Protein AF-A0A242A7Y5-F1 (afdb_monomer)

Solvent-accessible surfac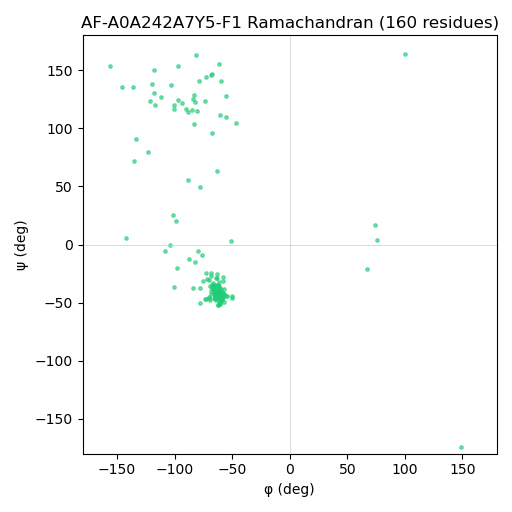e area (backbone atoms only — not comparable to full-atom values): 9638 Å² total; per-residue (Å²): 135,86,83,82,83,89,79,90,83,81,81,56,55,50,80,48,76,48,69,44,87,90,79,68,49,76,46,77,45,59,37,59,64,33,71,75,54,52,52,57,63,75,48,36,71,5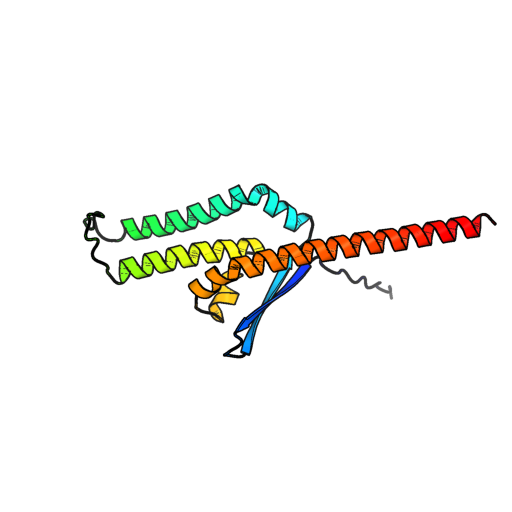8,55,50,47,53,53,49,50,50,47,50,50,53,49,48,54,51,58,69,68,48,80,91,72,80,69,85,49,105,72,62,80,88,39,72,68,62,51,51,51,53,49,52,46,53,43,45,53,47,34,51,57,42,17,71,63,54,34,85,71,40,32,57,63,46,35,78,77,47,84,43,62,64,64,54,49,73,43,42,62,58,54,53,50,52,50,55,51,49,52,53,53,52,52,53,50,50,54,52,51,53,50,52,51,54,51,51,54,53,52,53,55,56,61,74,73,108

Foldseek 3Di:
DDDDDDDDDDFPWDKDKDADPVPRDIDIFTFRPDPVLVVLVVCVVVLLVVLLVVLVVVLVVLVVVPDDPQDPDPCRPPDPSVVVSVVSSLLSNLQSLQCSGRNHPRSVRVCVRVVDSVVSVVCSVVVVVVRVVVSVVVVVVVVVVVVVVVVVVVVVVVVVVD

Sequence (162 aa):
MTKVIDINIKRTGFPVGFSNPDTGERVELWFDSSIESMKKYLDLDKLALEKYKKVKAAAAKFSESLDGDRALGDHADVTEETVDAAIDFNKGLIAVKYDLLFGDGSFDKIYDVFPDFEALESNFYAVDQAIANKIKQDEFARKNQANKIRNQYNKKKKHKKK

Secondary structure (DSSP, 8-state):
-PPPPP--PPPS-EEEEEE-TTT--EEEEEE---HHHHHGGGGHHHHHHHHHHHHHHHHHHHHHHS-S-----S-----HHHHHHHHHHHHHHHHHHHHHHH-TTHHHHHHTT---HHHHHHHHHHHHHHHHHHHHHHHHHHHHHHHHHHHHHHHHHHHTT-

Structure (mmCIF, N/CA/C/O backbone):
data_AF-A0A242A7Y5-F1
#
_entry.id   AF-A0A242A7Y5-F1
#
loop_
_atom_site.group_PDB
_atom_site.id
_atom_site.type_symbol
_atom_site.label_atom_id
_atom_site.label_alt_id
_atom_site.label_comp_id
_atom_site.label_asym_id
_atom_site.label_entity_id
_atom_site.label_seq_id
_atom_site.pdbx_PDB_ins_code
_atom_site.Cartn_x
_atom_site.Cartn_y
_atom_site.Cartn_z
_atom_site.occupancy
_atom_site.B_iso_or_equiv
_atom_site.auth_seq_id
_atom_site.auth_comp_id
_atom_site.auth_asym_id
_atom_site.auth_atom_id
_atom_site.pdbx_PDB_model_num
ATOM 1 N N . MET A 1 1 ? 1.332 -28.836 37.661 1.00 51.44 1 MET A N 1
ATOM 2 C CA . MET A 1 1 ? 1.091 -28.360 36.282 1.00 51.44 1 MET A CA 1
ATOM 3 C C . MET A 1 1 ? 0.610 -26.922 36.362 1.00 51.44 1 MET A C 1
ATOM 5 O O . MET A 1 1 ? -0.443 -26.682 36.941 1.00 51.44 1 MET A O 1
ATOM 9 N N . THR A 1 2 ? 1.399 -25.964 35.887 1.00 66.75 2 THR A N 1
ATOM 10 C CA . THR A 1 2 ? 1.051 -24.535 35.928 1.00 66.75 2 THR A CA 1
ATOM 11 C C . THR A 1 2 ? 0.134 -24.225 34.744 1.00 66.75 2 THR A C 1
ATOM 13 O O . THR A 1 2 ? 0.500 -24.512 33.607 1.00 66.75 2 THR A O 1
ATOM 16 N N . LYS A 1 3 ? -1.074 -23.702 34.989 1.00 77.62 3 LYS A N 1
ATOM 17 C CA . LYS A 1 3 ? -1.990 -23.294 33.910 1.00 77.62 3 LYS A CA 1
ATOM 18 C C . LYS A 1 3 ? -1.479 -22.005 33.266 1.00 77.62 3 LYS A C 1
ATOM 20 O O . LYS A 1 3 ? -1.299 -21.010 33.963 1.00 77.62 3 LYS A O 1
ATOM 25 N N . VAL A 1 4 ? -1.272 -22.037 31.954 1.00 84.12 4 VAL A N 1
ATOM 26 C CA . VAL A 1 4 ? -0.969 -20.854 31.138 1.00 84.12 4 VAL A CA 1
ATOM 27 C C . VAL A 1 4 ? -2.274 -20.101 30.866 1.00 84.12 4 VAL A C 1
ATOM 29 O O . VAL A 1 4 ? -3.320 -20.722 30.678 1.00 84.12 4 VAL A O 1
ATOM 32 N N . ILE A 1 5 ? -2.226 -18.768 30.906 1.00 89.06 5 ILE A N 1
ATOM 33 C CA . ILE A 1 5 ? -3.348 -17.896 30.539 1.00 89.06 5 ILE A CA 1
ATOM 34 C C . ILE A 1 5 ? -3.093 -17.390 29.120 1.00 89.06 5 ILE A C 1
ATOM 36 O O . ILE A 1 5 ? -2.103 -16.697 28.892 1.00 89.06 5 ILE A O 1
ATOM 40 N N . ASP A 1 6 ? -4.002 -17.694 28.196 1.00 88.50 6 ASP A N 1
ATOM 41 C CA . ASP A 1 6 ? -3.938 -17.209 26.818 1.00 88.50 6 ASP A CA 1
ATOM 42 C C . ASP A 1 6 ? -4.545 -15.804 26.698 1.00 88.50 6 ASP A C 1
ATOM 44 O O . ASP A 1 6 ? -5.697 -15.566 27.071 1.00 88.50 6 ASP A O 1
ATOM 48 N N . ILE A 1 7 ? -3.770 -14.861 26.157 1.00 91.25 7 ILE A N 1
ATOM 49 C CA . ILE A 1 7 ? -4.192 -13.473 25.925 1.00 91.25 7 ILE A CA 1
ATOM 50 C C . ILE A 1 7 ? -4.161 -13.193 24.422 1.00 91.25 7 ILE A C 1
ATOM 52 O O . ILE A 1 7 ? -3.113 -13.260 23.787 1.00 91.25 7 ILE A O 1
ATOM 56 N N . ASN A 1 8 ? -5.315 -12.841 23.849 1.00 89.19 8 ASN A N 1
ATOM 57 C CA . ASN A 1 8 ? -5.435 -12.522 22.427 1.00 89.19 8 ASN A CA 1
ATOM 58 C C . ASN A 1 8 ? -5.081 -11.047 22.162 1.00 89.19 8 ASN A C 1
ATOM 60 O O . ASN A 1 8 ? -5.786 -10.143 22.619 1.00 89.19 8 ASN A O 1
ATOM 64 N N . ILE A 1 9 ? -4.008 -10.812 21.405 1.00 86.56 9 ILE A N 1
ATOM 65 C CA . ILE A 1 9 ? -3.548 -9.480 21.002 1.00 86.56 9 ILE A CA 1
ATOM 66 C C . ILE A 1 9 ? -3.992 -9.218 19.560 1.00 86.56 9 ILE A C 1
ATOM 68 O O . ILE A 1 9 ? -3.549 -9.887 18.630 1.00 86.56 9 ILE A O 1
ATOM 72 N N . LYS A 1 10 ? -4.845 -8.208 19.361 1.00 87.94 10 LYS A N 1
ATOM 73 C CA . LYS A 1 10 ? -5.282 -7.765 18.029 1.00 87.94 10 LYS A CA 1
ATOM 74 C C . LYS A 1 10 ? -4.452 -6.571 17.568 1.00 87.94 10 LYS A C 1
ATOM 76 O O . LYS A 1 10 ? -4.421 -5.551 18.254 1.00 87.94 10 LYS A O 1
ATOM 81 N N . ARG A 1 11 ? -3.818 -6.687 16.398 1.00 88.00 11 ARG A N 1
ATOM 82 C CA . ARG A 1 11 ? -3.099 -5.575 15.758 1.00 88.00 11 ARG A CA 1
ATOM 83 C C . ARG A 1 11 ? -4.080 -4.504 15.282 1.00 88.00 11 ARG A C 1
ATOM 85 O O . ARG A 1 11 ? -5.191 -4.816 14.860 1.00 88.00 11 ARG A O 1
ATOM 92 N N . THR A 1 12 ? -3.660 -3.247 15.336 1.00 89.88 12 THR A N 1
ATOM 93 C CA . THR A 1 12 ? -4.406 -2.119 14.767 1.00 89.88 12 THR A CA 1
ATOM 94 C C . THR A 1 12 ? -4.117 -1.992 13.281 1.00 89.88 12 THR A C 1
ATOM 96 O O . THR A 1 12 ? -2.960 -1.949 12.872 1.00 89.88 12 THR A O 1
ATOM 99 N N . GLY A 1 13 ? -5.174 -1.931 12.486 1.00 92.88 13 GLY A N 1
ATOM 100 C CA . GLY A 1 13 ? -5.101 -1.905 11.036 1.00 92.88 13 GLY A CA 1
ATOM 101 C C . GLY A 1 13 ? -6.322 -2.571 10.426 1.00 92.88 13 GLY A C 1
ATOM 102 O O . GLY A 1 13 ? -7.255 -2.955 11.140 1.00 92.88 13 GLY A O 1
ATOM 103 N N . PHE A 1 14 ? -6.308 -2.703 9.108 1.00 95.06 14 PHE A N 1
ATOM 104 C CA . PHE A 1 14 ? -7.386 -3.334 8.357 1.00 95.06 14 PHE A CA 1
ATOM 105 C C . PHE A 1 14 ? -6.876 -3.872 7.014 1.00 95.06 14 PHE A C 1
ATOM 107 O O . PHE A 1 14 ? -5.892 -3.355 6.481 1.00 95.06 14 PHE A O 1
ATOM 114 N N . PRO A 1 15 ? -7.528 -4.907 6.454 1.00 95.88 15 PRO A N 1
ATOM 115 C CA . PRO A 1 15 ? -7.207 -5.382 5.118 1.00 95.88 15 PRO A CA 1
ATOM 116 C C . PRO A 1 15 ? -7.705 -4.392 4.058 1.00 95.88 15 PRO A C 1
ATOM 118 O O . PRO A 1 15 ? -8.782 -3.805 4.194 1.00 95.88 15 PRO A O 1
ATOM 121 N N . VAL A 1 16 ? -6.934 -4.244 2.987 1.00 96.88 16 VAL A N 1
ATOM 122 C CA . VAL A 1 16 ? -7.289 -3.524 1.764 1.00 96.88 16 VAL A CA 1
ATOM 123 C C . VAL A 1 16 ? -7.188 -4.509 0.609 1.00 96.88 16 VAL A C 1
ATOM 125 O O . VAL A 1 16 ? -6.159 -5.158 0.428 1.00 96.88 16 VAL A O 1
ATOM 128 N N . GLY A 1 17 ? -8.286 -4.661 -0.128 1.00 95.56 17 GLY A N 1
ATOM 129 C CA . GLY A 1 17 ? -8.383 -5.588 -1.248 1.00 95.56 17 GLY A CA 1
ATOM 130 C C . GLY A 1 17 ? -8.280 -4.870 -2.587 1.00 95.56 17 GLY A C 1
ATOM 131 O O . GLY A 1 17 ? -8.926 -3.845 -2.783 1.00 95.56 17 GLY A O 1
ATOM 132 N N . PHE A 1 18 ? -7.525 -5.464 -3.500 1.00 94.50 18 PHE A N 1
ATOM 133 C CA . PHE A 1 18 ? -7.424 -5.100 -4.907 1.00 94.50 18 PHE A CA 1
ATOM 134 C C . PHE A 1 18 ? -8.057 -6.226 -5.708 1.00 94.50 18 PHE A C 1
ATOM 136 O O . PHE A 1 18 ? -7.706 -7.385 -5.493 1.00 94.50 18 PHE A O 1
ATOM 143 N N . SER A 1 19 ? -9.011 -5.910 -6.576 1.00 93.62 19 SER A N 1
ATOM 144 C CA . SER A 1 19 ? -9.721 -6.910 -7.370 1.00 93.62 19 SER A CA 1
ATOM 145 C C . SER A 1 19 ? -9.866 -6.451 -8.8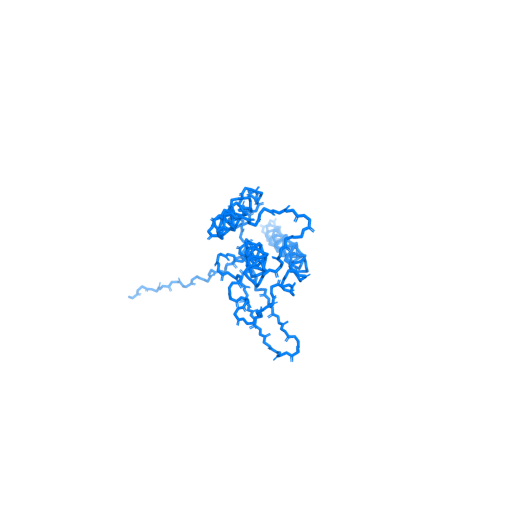06 1.00 93.62 19 SER A C 1
ATOM 147 O O . SER A 1 19 ? -10.292 -5.318 -9.032 1.00 93.62 19 SER A O 1
ATOM 149 N N . ASN A 1 20 ? -9.602 -7.352 -9.745 1.00 90.75 20 ASN A N 1
ATOM 150 C CA . ASN A 1 20 ? -9.958 -7.148 -11.139 1.00 90.75 20 ASN A CA 1
ATOM 151 C C . ASN A 1 20 ? -11.373 -7.715 -11.368 1.00 90.75 20 ASN A C 1
ATOM 153 O O . ASN A 1 20 ? -11.585 -8.914 -11.168 1.00 90.75 20 ASN A O 1
ATOM 157 N N . PRO A 1 21 ? -12.360 -6.874 -11.728 1.00 89.38 21 PRO A N 1
ATOM 158 C CA . PRO A 1 21 ? -13.737 -7.321 -11.920 1.00 89.38 21 PRO A CA 1
ATOM 159 C C . PRO A 1 21 ? -13.907 -8.237 -13.137 1.00 89.38 21 PRO A C 1
ATOM 161 O O . PRO A 1 21 ? -14.833 -9.044 -13.148 1.00 89.38 21 PRO A O 1
ATOM 164 N N . ASP A 1 22 ? -13.021 -8.133 -14.127 1.00 90.75 22 ASP A N 1
ATOM 165 C CA . ASP A 1 22 ? -13.108 -8.883 -15.377 1.00 90.75 22 ASP A CA 1
ATOM 166 C C . ASP A 1 22 ? -12.505 -10.288 -15.234 1.00 90.75 22 ASP A C 1
ATOM 168 O O . ASP A 1 22 ? -13.049 -11.254 -15.769 1.00 90.75 22 ASP A O 1
ATOM 172 N N . THR A 1 23 ? -11.408 -10.426 -14.477 1.00 89.44 23 THR A N 1
ATOM 173 C CA . THR A 1 23 ? -10.715 -11.716 -14.272 1.00 89.44 23 THR A CA 1
ATOM 174 C C . THR A 1 23 ? -11.100 -12.418 -12.968 1.00 89.44 23 THR A C 1
ATOM 176 O O . THR A 1 23 ? -10.917 -13.627 -12.837 1.00 89.44 23 THR A O 1
ATOM 179 N N . GLY A 1 24 ? -11.642 -11.686 -11.989 1.00 91.25 24 GLY A N 1
ATOM 180 C CA . GLY A 1 24 ? -11.949 -12.200 -10.651 1.00 91.25 24 GLY A CA 1
ATOM 181 C C . GLY A 1 24 ? -10.724 -12.369 -9.743 1.00 91.25 24 GLY A C 1
ATOM 182 O O . GLY A 1 24 ? -10.858 -12.846 -8.613 1.00 91.25 24 GLY A O 1
ATOM 183 N N . GLU A 1 25 ? -9.537 -11.978 -10.205 1.00 93.00 25 GLU A N 1
ATOM 184 C CA . GLU A 1 25 ? -8.305 -12.027 -9.423 1.00 93.00 25 GLU A CA 1
ATOM 185 C C . GLU A 1 25 ? -8.340 -11.032 -8.263 1.00 93.00 25 GLU A C 1
ATOM 187 O O . GLU A 1 25 ? -8.928 -9.948 -8.357 1.00 93.00 25 GLU A O 1
ATOM 192 N N . ARG A 1 26 ? -7.700 -11.399 -7.146 1.00 94.88 26 ARG A N 1
ATOM 193 C CA . ARG A 1 26 ? -7.717 -10.597 -5.925 1.00 94.88 26 ARG A CA 1
ATOM 194 C C . ARG A 1 26 ? -6.414 -10.684 -5.146 1.00 94.88 26 ARG A C 1
ATOM 196 O O . ARG A 1 26 ? -5.916 -11.772 -4.872 1.00 94.88 26 ARG A O 1
ATOM 203 N N . VAL A 1 27 ? -5.950 -9.528 -4.684 1.00 96.31 27 VAL A N 1
ATOM 204 C CA . VAL A 1 27 ? -4.844 -9.384 -3.732 1.00 96.31 27 VAL A CA 1
ATOM 205 C C . VAL A 1 27 ? -5.359 -8.677 -2.485 1.00 96.31 27 VAL A C 1
ATOM 207 O O . VAL A 1 27 ? -6.123 -7.718 -2.576 1.00 96.31 27 VAL A O 1
ATOM 210 N N . GLU A 1 28 ? -4.950 -9.138 -1.306 1.00 96.69 28 GLU A N 1
ATOM 211 C CA . GLU A 1 28 ? -5.216 -8.450 -0.042 1.00 96.69 28 GLU A CA 1
ATOM 212 C C . GLU A 1 28 ? -3.907 -8.030 0.620 1.00 96.69 28 GLU A C 1
ATOM 214 O O . GLU A 1 28 ? -2.999 -8.840 0.813 1.00 96.69 28 GLU A O 1
ATOM 219 N N . LEU A 1 29 ? -3.836 -6.762 1.017 1.00 96.38 29 LEU A N 1
ATOM 220 C CA . LEU A 1 29 ? -2.734 -6.206 1.791 1.00 96.38 29 LEU A CA 1
ATOM 221 C C . LEU A 1 29 ? -3.231 -5.698 3.139 1.00 96.38 29 LEU A C 1
ATOM 223 O O . LEU A 1 29 ? -4.371 -5.260 3.280 1.00 96.38 29 LEU A O 1
ATOM 227 N N . TRP A 1 30 ? -2.3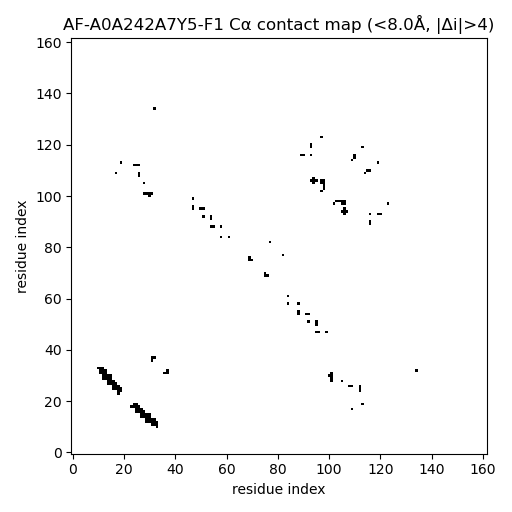67 -5.733 4.150 1.00 95.44 30 TRP A N 1
ATOM 228 C CA . TRP A 1 30 ? -2.687 -5.195 5.469 1.00 95.44 30 TRP A CA 1
ATOM 229 C C . TRP A 1 30 ? -2.213 -3.749 5.592 1.00 95.44 30 TRP A C 1
ATOM 231 O O . TRP A 1 30 ? -1.017 -3.479 5.497 1.00 95.44 30 TRP A O 1
ATOM 241 N N . PHE A 1 31 ? -3.131 -2.827 5.877 1.00 95.06 31 PHE A N 1
ATOM 242 C CA . PHE A 1 31 ? -2.783 -1.459 6.239 1.00 95.06 31 PHE A CA 1
ATOM 243 C C . PHE A 1 31 ? -2.577 -1.352 7.755 1.00 95.06 31 PHE A C 1
ATOM 245 O O . PHE A 1 31 ? -3.518 -1.523 8.535 1.00 95.06 31 PHE A O 1
ATOM 252 N N . ASP A 1 32 ? -1.346 -1.067 8.188 1.00 93.19 32 ASP A N 1
ATOM 253 C CA . ASP A 1 32 ? -1.016 -0.886 9.604 1.00 93.19 32 ASP A CA 1
ATOM 254 C C . ASP A 1 32 ? -1.349 0.541 10.060 1.00 93.19 32 ASP A C 1
ATOM 256 O O . ASP A 1 32 ? -0.615 1.493 9.784 1.00 93.19 32 ASP A O 1
ATOM 260 N N . SER A 1 33 ? -2.460 0.668 10.788 1.00 91.88 33 SER A N 1
ATOM 261 C CA . SER A 1 33 ? -2.961 1.935 11.324 1.00 91.88 33 SER A CA 1
ATOM 262 C C . SER A 1 33 ? -2.581 2.151 12.798 1.00 91.88 33 SER A C 1
ATOM 264 O O . SER A 1 33 ? -3.285 2.872 13.513 1.00 91.88 33 SER A O 1
ATOM 266 N N . SER A 1 34 ? -1.550 1.462 13.302 1.00 89.88 34 SER A N 1
ATOM 267 C CA . SER A 1 34 ? -0.993 1.737 14.635 1.00 89.88 34 SER A CA 1
ATOM 268 C C . SER A 1 34 ? -0.456 3.164 14.717 1.00 89.88 34 SER A C 1
ATOM 270 O O . SER A 1 34 ? -0.095 3.758 13.706 1.00 89.88 34 SER A O 1
ATOM 272 N N . ILE A 1 35 ? -0.387 3.739 15.918 1.00 85.19 35 ILE A N 1
ATOM 273 C CA . ILE A 1 35 ? 0.143 5.101 16.097 1.00 85.19 35 ILE A CA 1
ATOM 274 C C . ILE A 1 35 ? 1.628 5.136 15.705 1.00 85.19 35 ILE A C 1
ATOM 276 O O . ILE A 1 35 ? 2.100 6.101 15.107 1.00 85.19 35 ILE A O 1
ATOM 280 N N . GLU A 1 36 ? 2.341 4.052 15.995 1.00 87.12 36 GLU A N 1
ATOM 281 C CA . GLU A 1 36 ? 3.732 3.810 15.638 1.00 87.12 36 GLU A CA 1
ATOM 282 C C . GLU A 1 36 ? 3.926 3.824 14.119 1.00 87.12 36 GLU A C 1
ATOM 284 O O . GLU A 1 36 ? 4.796 4.539 13.624 1.00 87.12 36 GLU A O 1
ATOM 289 N N . SER A 1 37 ? 3.078 3.098 13.379 1.00 86.56 37 SER A N 1
ATOM 290 C CA . SER A 1 37 ? 3.066 3.129 11.914 1.00 86.56 37 SER A CA 1
ATOM 291 C C . SER A 1 37 ? 2.669 4.512 11.413 1.00 86.56 37 SER A C 1
ATOM 293 O O . SER A 1 37 ? 3.347 5.067 10.559 1.00 86.56 37 SER A O 1
ATOM 295 N N . MET A 1 38 ? 1.639 5.135 11.991 1.00 84.06 38 MET A N 1
ATOM 296 C CA . MET A 1 38 ? 1.152 6.433 11.526 1.00 84.06 38 MET A CA 1
ATOM 297 C C . MET A 1 38 ? 2.191 7.554 11.678 1.00 84.06 38 MET A C 1
ATOM 299 O O . MET A 1 38 ? 2.222 8.481 10.871 1.00 84.06 38 MET A O 1
ATOM 303 N N . LYS A 1 39 ? 3.095 7.444 12.661 1.00 81.81 39 LYS A N 1
ATOM 304 C CA . LYS A 1 39 ? 4.219 8.371 12.847 1.00 81.81 39 LYS A CA 1
ATOM 305 C C . LYS A 1 39 ? 5.124 8.451 11.613 1.00 81.81 39 LYS A C 1
ATOM 307 O O . LYS A 1 39 ? 5.665 9.520 11.347 1.00 81.81 39 LYS A O 1
ATOM 312 N N . LYS A 1 40 ? 5.265 7.368 10.837 1.00 75.44 40 LYS A N 1
ATOM 313 C CA . LYS A 1 40 ? 6.093 7.355 9.617 1.00 75.44 40 LYS A CA 1
ATOM 314 C C . LYS A 1 40 ? 5.577 8.327 8.548 1.00 75.44 40 LYS A C 1
ATOM 316 O O . LYS A 1 40 ? 6.364 8.836 7.761 1.00 75.44 40 LYS A O 1
ATOM 321 N N . TYR A 1 41 ? 4.279 8.640 8.570 1.00 74.19 41 TYR A N 1
ATOM 322 C CA . TYR A 1 41 ? 3.667 9.617 7.672 1.00 74.19 41 TYR A CA 1
ATOM 323 C C . TYR A 1 41 ? 3.894 11.076 8.126 1.00 74.19 41 TYR A C 1
ATOM 325 O O . TYR A 1 41 ? 3.546 11.989 7.390 1.00 74.19 41 TYR A O 1
ATOM 333 N N . LEU A 1 42 ? 4.493 11.341 9.299 1.00 70.00 42 LEU A N 1
ATOM 334 C CA . LEU A 1 42 ? 4.890 12.706 9.695 1.00 70.00 42 LEU A CA 1
ATOM 335 C C . LEU A 1 42 ? 6.145 13.183 8.953 1.00 70.00 42 LEU A C 1
ATOM 337 O O . LEU A 1 42 ? 6.282 14.368 8.672 1.00 70.00 42 LEU A O 1
ATOM 341 N N . ASP A 1 43 ? 7.042 12.254 8.622 1.00 73.25 43 ASP A N 1
ATOM 342 C CA . ASP A 1 43 ? 8.232 12.495 7.801 1.00 73.25 43 ASP A CA 1
ATOM 343 C C . ASP A 1 43 ? 8.012 12.014 6.353 1.00 73.25 43 ASP A C 1
ATOM 345 O O . ASP A 1 43 ? 8.973 11.678 5.655 1.00 73.25 43 ASP A O 1
ATOM 349 N N . LEU A 1 44 ? 6.749 11.968 5.897 1.00 71.94 44 LEU A N 1
ATOM 350 C CA . LEU A 1 44 ? 6.369 11.453 4.578 1.00 71.94 44 LEU A CA 1
ATOM 351 C C . LEU A 1 44 ? 7.209 12.071 3.467 1.00 71.94 44 LEU A C 1
ATOM 353 O O . LEU A 1 44 ? 7.737 11.353 2.627 1.00 71.94 44 LEU A O 1
ATOM 357 N N . ASP A 1 45 ? 7.374 13.391 3.514 1.00 67.75 45 ASP A N 1
ATOM 358 C CA . ASP A 1 45 ? 8.100 14.143 2.499 1.00 67.75 45 ASP A CA 1
ATOM 359 C C . ASP A 1 45 ? 9.562 13.704 2.417 1.00 67.75 45 ASP A C 1
ATOM 361 O O . ASP A 1 45 ? 10.107 13.572 1.325 1.00 67.75 45 ASP A O 1
ATOM 365 N N . LYS A 1 46 ? 10.204 13.404 3.555 1.00 77.19 46 LYS A N 1
ATOM 366 C CA . LYS A 1 46 ? 11.587 12.903 3.572 1.00 77.19 46 LYS A CA 1
ATOM 367 C C . LYS A 1 46 ? 11.664 11.482 3.029 1.00 77.19 46 LYS A C 1
ATOM 369 O O . LYS A 1 46 ? 12.535 11.200 2.212 1.00 77.19 46 LYS A O 1
ATOM 374 N N . LEU A 1 47 ? 10.758 10.602 3.457 1.00 74.56 47 LEU A N 1
ATOM 375 C CA . LEU A 1 47 ? 10.769 9.192 3.061 1.00 74.56 47 LEU A CA 1
ATOM 376 C C . LEU A 1 47 ? 10.438 9.033 1.570 1.00 74.56 47 LEU A C 1
ATOM 378 O O . LEU A 1 47 ? 11.120 8.301 0.851 1.00 74.56 47 LEU A O 1
ATOM 382 N N . ALA A 1 48 ? 9.448 9.787 1.091 1.00 71.62 48 ALA A N 1
ATOM 383 C CA . ALA A 1 48 ? 9.106 9.888 -0.319 1.00 71.62 48 ALA A CA 1
ATOM 384 C C . ALA A 1 48 ? 10.269 10.475 -1.124 1.00 71.62 48 ALA A C 1
ATOM 386 O O . ALA A 1 48 ? 10.626 9.913 -2.155 1.00 71.62 48 ALA A O 1
ATOM 387 N N . LEU A 1 49 ? 10.920 11.541 -0.640 1.00 76.12 49 LEU A N 1
ATOM 388 C CA . LEU A 1 49 ? 12.063 12.146 -1.324 1.00 76.12 49 LEU A CA 1
ATOM 389 C C . LEU A 1 49 ? 13.268 11.202 -1.406 1.00 76.12 49 LEU A C 1
ATOM 391 O O . LEU A 1 49 ? 13.929 11.155 -2.440 1.00 76.12 49 LEU A O 1
ATOM 395 N N . GLU A 1 50 ? 13.582 10.450 -0.350 1.00 82.19 50 GLU A N 1
ATOM 396 C CA . GLU A 1 50 ? 14.671 9.469 -0.377 1.00 82.19 50 GLU A CA 1
ATOM 397 C C . GLU A 1 50 ? 14.391 8.332 -1.358 1.00 82.19 50 GLU A C 1
ATOM 399 O O . GLU A 1 50 ? 15.256 7.996 -2.173 1.00 82.19 50 GLU A O 1
ATOM 404 N N . LYS A 1 51 ? 13.182 7.760 -1.320 1.00 76.06 51 LYS A N 1
ATOM 405 C CA . LYS A 1 51 ? 12.781 6.710 -2.261 1.00 76.06 51 LYS A CA 1
ATOM 406 C C . LYS A 1 51 ? 12.743 7.241 -3.703 1.00 76.06 51 LYS A C 1
ATOM 408 O O . LYS A 1 51 ? 13.306 6.608 -4.592 1.00 76.06 51 LYS A O 1
ATOM 413 N N . TYR A 1 52 ? 12.220 8.448 -3.920 1.00 74.38 52 TYR A N 1
ATOM 414 C CA . TYR A 1 52 ? 12.234 9.137 -5.214 1.00 74.38 52 TYR A CA 1
ATOM 415 C C . TYR A 1 52 ? 13.656 9.356 -5.741 1.00 74.38 52 TYR A C 1
ATOM 417 O O . TYR A 1 52 ? 13.949 9.057 -6.896 1.00 74.38 52 TYR A O 1
ATOM 425 N N . LYS A 1 53 ? 14.575 9.835 -4.891 1.00 80.12 53 LYS A N 1
ATOM 426 C CA . LYS A 1 53 ? 15.985 10.020 -5.262 1.00 80.12 53 LYS A CA 1
ATOM 427 C C . LYS A 1 53 ? 16.636 8.708 -5.682 1.00 80.12 53 LYS A C 1
ATOM 429 O O . LYS A 1 53 ? 17.419 8.723 -6.625 1.00 80.12 53 LYS A O 1
ATOM 434 N N . LYS A 1 54 ? 16.318 7.591 -5.021 1.00 78.62 54 LYS A N 1
ATOM 435 C CA . LYS A 1 54 ? 16.826 6.265 -5.408 1.00 78.62 54 LYS A CA 1
ATOM 436 C C . LYS A 1 54 ? 16.316 5.846 -6.785 1.00 78.62 54 LYS A C 1
ATOM 438 O O . LYS A 1 54 ? 17.131 5.448 -7.610 1.00 78.62 54 LYS A O 1
ATOM 443 N N . VAL A 1 55 ? 15.017 6.008 -7.049 1.00 76.81 55 VAL A N 1
ATOM 444 C CA . VAL A 1 55 ? 14.421 5.723 -8.368 1.00 76.81 55 VAL A CA 1
ATOM 445 C C . VAL A 1 55 ? 15.062 6.602 -9.447 1.00 76.81 55 VAL A C 1
ATOM 447 O O . VAL A 1 55 ? 15.535 6.100 -10.462 1.00 76.81 55 VAL A O 1
ATOM 450 N N . LYS A 1 56 ? 15.198 7.908 -9.189 1.00 73.69 56 LYS A N 1
ATOM 451 C CA . LYS A 1 56 ? 15.848 8.843 -10.116 1.00 73.69 56 LYS A CA 1
ATOM 452 C C . LYS A 1 56 ? 17.326 8.517 -10.353 1.00 73.69 56 LYS A C 1
ATOM 454 O O . LYS A 1 56 ? 17.791 8.617 -11.481 1.00 73.69 56 LYS A O 1
ATOM 459 N N . ALA A 1 57 ? 18.072 8.140 -9.317 1.00 76.62 57 ALA A N 1
ATOM 460 C CA . ALA A 1 57 ? 19.479 7.767 -9.450 1.00 76.62 57 ALA A CA 1
ATOM 461 C C . ALA A 1 57 ? 19.659 6.461 -10.237 1.00 76.62 57 ALA A C 1
ATOM 463 O O . ALA A 1 57 ? 20.614 6.346 -10.999 1.00 76.62 57 ALA A O 1
ATOM 464 N N . ALA A 1 58 ? 18.751 5.494 -10.075 1.00 70.94 58 ALA A N 1
ATOM 465 C CA . ALA A 1 58 ? 18.739 4.280 -10.885 1.00 70.94 58 ALA A CA 1
ATOM 466 C C . ALA A 1 58 ? 18.484 4.605 -12.368 1.00 70.94 58 ALA A C 1
ATOM 468 O O . ALA A 1 58 ? 19.242 4.156 -13.222 1.00 70.94 58 ALA A O 1
ATOM 469 N N . ALA A 1 59 ? 17.509 5.473 -12.656 1.00 68.94 59 ALA A N 1
ATOM 470 C CA . ALA A 1 59 ? 17.224 5.930 -14.018 1.00 68.94 59 ALA A CA 1
ATOM 471 C C . ALA A 1 59 ? 18.375 6.750 -14.635 1.00 68.94 59 ALA A C 1
ATOM 473 O O . ALA A 1 59 ? 18.699 6.584 -15.806 1.00 68.94 59 ALA A O 1
ATOM 474 N N . ALA A 1 60 ? 19.043 7.604 -13.852 1.00 68.38 60 ALA A N 1
ATOM 475 C CA . ALA A 1 60 ? 20.191 8.378 -14.328 1.00 68.38 60 ALA A CA 1
ATOM 476 C C . ALA A 1 60 ? 21.380 7.480 -14.702 1.00 68.38 60 ALA A C 1
ATOM 478 O O . ALA A 1 60 ? 21.981 7.673 -15.752 1.00 68.38 60 ALA A O 1
ATOM 479 N N . LYS A 1 61 ? 21.673 6.456 -13.888 1.00 64.25 61 LYS A N 1
ATOM 480 C CA . LYS A 1 61 ? 22.699 5.452 -14.213 1.00 64.25 61 LYS A CA 1
ATOM 481 C C . LYS A 1 61 ? 22.366 4.675 -15.484 1.00 64.25 61 LYS A C 1
ATOM 483 O O . LYS A 1 61 ? 23.270 4.351 -16.242 1.00 64.25 61 LYS A O 1
ATOM 488 N N . PHE A 1 62 ? 21.084 4.395 -15.717 1.00 59.97 62 PHE A N 1
ATOM 489 C CA . PHE A 1 62 ? 20.628 3.772 -16.956 1.00 59.97 62 PHE A CA 1
ATOM 490 C C . PHE A 1 62 ? 20.871 4.692 -18.164 1.00 59.97 62 PHE A C 1
ATOM 492 O O . PHE A 1 62 ? 21.467 4.267 -19.149 1.00 59.97 62 PHE A O 1
ATOM 499 N N . SER A 1 63 ? 20.520 5.979 -18.051 1.00 58.09 63 SER A N 1
ATOM 500 C CA . SER A 1 63 ? 20.774 6.982 -19.096 1.00 58.09 63 SER A CA 1
ATOM 501 C C . SER A 1 63 ? 22.262 7.213 -19.380 1.00 58.09 63 SER A C 1
ATOM 503 O O . SER A 1 63 ? 22.601 7.474 -20.525 1.00 58.09 63 SER A O 1
ATOM 505 N N . GLU A 1 64 ? 23.139 7.143 -18.374 1.00 59.78 64 GLU A N 1
ATOM 506 C CA . GLU A 1 64 ? 24.600 7.225 -18.561 1.00 59.78 64 GLU A CA 1
ATOM 507 C C . GLU A 1 64 ? 25.188 5.950 -19.185 1.00 59.78 64 GLU A C 1
ATOM 509 O O . GLU A 1 64 ? 26.251 6.010 -19.797 1.00 59.78 64 GLU A O 1
ATOM 514 N N . SER A 1 65 ? 24.521 4.799 -19.029 1.00 54.75 65 SER A N 1
ATOM 515 C CA . SER A 1 65 ? 24.955 3.522 -19.614 1.00 54.75 65 SER A CA 1
ATOM 516 C C . SER A 1 65 ? 24.552 3.336 -21.079 1.00 54.75 65 SER A C 1
ATOM 518 O O . SER A 1 65 ? 25.096 2.464 -21.750 1.00 54.75 65 SER A O 1
ATOM 520 N N . LEU A 1 66 ? 23.620 4.154 -21.577 1.00 53.72 66 LEU A N 1
ATOM 521 C CA . LEU A 1 66 ? 23.319 4.271 -23.000 1.00 53.72 66 LEU A CA 1
ATOM 522 C C . LEU A 1 66 ? 24.379 5.189 -23.627 1.00 53.72 66 LEU A C 1
ATOM 524 O O . LEU A 1 66 ? 24.460 6.362 -23.270 1.00 53.72 66 LEU A O 1
ATOM 528 N N . ASP A 1 67 ? 25.212 4.660 -24.526 1.00 47.38 67 ASP A N 1
ATOM 529 C CA . ASP A 1 67 ? 26.350 5.365 -25.133 1.00 47.38 67 ASP A CA 1
ATOM 530 C C . ASP A 1 67 ? 26.004 6.788 -25.641 1.00 47.38 67 ASP A C 1
ATOM 532 O O . ASP A 1 67 ? 25.390 6.989 -26.689 1.00 47.38 67 ASP A O 1
ATOM 536 N N . GLY A 1 68 ? 26.436 7.794 -24.878 1.00 47.97 68 GLY A N 1
ATOM 537 C CA . GLY A 1 68 ? 27.282 8.912 -25.312 1.00 47.97 68 GLY A CA 1
ATOM 538 C C . GLY A 1 68 ? 26.792 9.982 -26.298 1.00 47.97 68 GLY A C 1
ATOM 539 O O . GLY A 1 68 ? 27.389 11.053 -26.271 1.00 47.97 68 GLY A O 1
ATOM 540 N N . ASP A 1 69 ? 25.770 9.773 -27.137 1.00 44.56 69 ASP A N 1
ATOM 541 C CA . ASP A 1 69 ? 25.487 10.730 -28.238 1.00 44.56 69 ASP A CA 1
ATOM 542 C C . ASP A 1 69 ? 23.999 10.996 -28.537 1.00 44.56 69 ASP A C 1
ATOM 544 O O . ASP A 1 69 ? 23.654 11.748 -29.447 1.00 44.56 69 ASP A O 1
ATOM 548 N N . ARG A 1 70 ? 23.074 10.456 -27.734 1.00 50.06 70 ARG A N 1
ATOM 549 C CA . ARG A 1 70 ? 21.639 10.799 -27.812 1.00 50.06 70 ARG A CA 1
ATOM 550 C C . ARG A 1 70 ? 21.323 12.012 -26.937 1.00 50.06 70 ARG A C 1
ATOM 552 O O . ARG A 1 70 ? 20.489 11.954 -26.035 1.00 50.06 70 ARG A O 1
ATOM 559 N N . ALA A 1 71 ? 22.031 13.117 -27.173 1.00 43.28 71 ALA A N 1
ATOM 560 C CA . ALA A 1 71 ? 21.642 14.398 -26.603 1.00 43.28 71 ALA A CA 1
ATOM 561 C C . ALA A 1 71 ? 20.194 14.689 -27.022 1.00 43.28 71 ALA A C 1
ATOM 563 O O . ALA A 1 71 ? 19.853 14.605 -28.199 1.00 43.28 71 ALA A O 1
ATOM 564 N N . LEU A 1 72 ? 19.361 15.000 -26.030 1.00 49.06 72 LEU A N 1
ATOM 565 C CA . LEU A 1 72 ? 17.941 15.332 -26.116 1.00 49.06 72 LEU A CA 1
ATOM 566 C C . LEU A 1 72 ? 17.721 16.633 -26.926 1.00 49.06 72 LEU A C 1
ATOM 568 O O . LEU A 1 72 ? 17.315 17.655 -26.381 1.00 49.06 72 LEU A O 1
ATOM 572 N N . GLY A 1 73 ? 18.080 16.634 -28.210 1.00 40.72 73 GLY A N 1
ATOM 573 C CA . GLY A 1 73 ? 17.615 17.595 -29.205 1.00 40.72 73 GLY A CA 1
ATOM 574 C C . GLY A 1 73 ? 16.237 17.173 -29.709 1.00 40.72 73 GLY A C 1
ATOM 575 O O . GLY A 1 73 ? 15.849 16.024 -29.515 1.00 40.72 73 GLY A O 1
ATOM 576 N N . ASP A 1 74 ? 15.510 18.092 -30.346 1.00 47.06 74 ASP A N 1
ATOM 577 C CA . ASP A 1 74 ? 14.081 18.035 -30.729 1.00 47.06 74 ASP A CA 1
ATOM 578 C C . ASP A 1 74 ? 13.584 16.787 -31.510 1.00 47.06 74 ASP A C 1
ATOM 580 O O . ASP A 1 74 ? 12.402 16.690 -31.840 1.00 47.06 74 ASP A O 1
ATOM 584 N N . HIS A 1 75 ? 14.446 15.799 -31.748 1.00 47.41 75 HIS A N 1
ATOM 585 C CA . HIS A 1 75 ? 14.132 14.452 -32.209 1.00 47.41 75 HIS A CA 1
ATOM 586 C C . HIS A 1 75 ? 14.940 13.429 -31.396 1.00 47.41 75 HIS A C 1
ATOM 588 O O . HIS A 1 75 ? 15.901 12.845 -31.890 1.00 47.41 75 HIS A O 1
ATOM 594 N N . ALA A 1 76 ? 14.589 13.224 -30.124 1.00 52.44 76 ALA A N 1
ATOM 595 C CA . ALA A 1 76 ? 15.050 12.036 -29.416 1.00 52.44 76 ALA A CA 1
ATOM 596 C C . ALA A 1 76 ? 14.500 10.819 -30.171 1.00 52.44 76 ALA A C 1
ATOM 598 O O . ALA A 1 76 ? 13.283 10.630 -30.206 1.00 52.44 76 ALA A O 1
ATOM 599 N N . ASP A 1 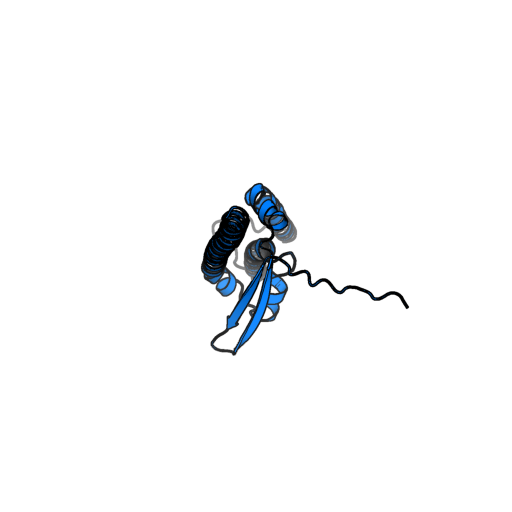77 ? 15.372 10.044 -30.822 1.00 53.31 77 ASP A N 1
ATOM 600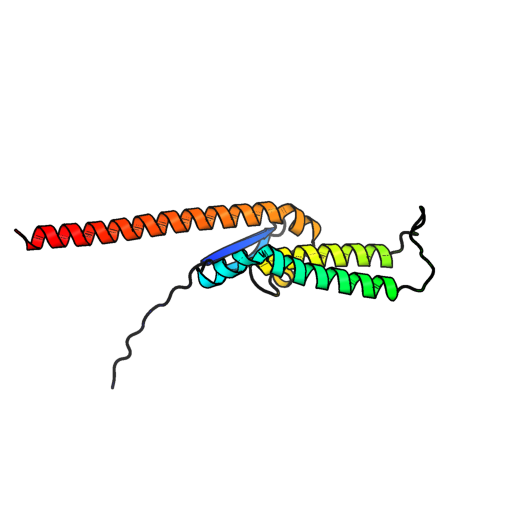 C CA . ASP A 1 77 ? 14.975 8.780 -31.439 1.00 53.31 77 ASP A CA 1
ATOM 601 C C . ASP A 1 77 ? 14.323 7.918 -30.355 1.00 53.31 77 ASP A C 1
ATOM 603 O O . ASP A 1 77 ? 14.982 7.467 -29.412 1.00 53.31 77 ASP A O 1
ATOM 607 N N . VAL A 1 78 ? 13.004 7.740 -30.466 1.00 61.25 78 VAL A N 1
ATOM 608 C CA . VAL A 1 78 ? 12.228 6.858 -29.598 1.00 61.25 78 VAL A CA 1
ATOM 609 C C . VAL A 1 78 ? 12.671 5.441 -29.925 1.00 61.25 78 VAL A C 1
ATOM 611 O O . VAL A 1 78 ? 12.233 4.834 -30.900 1.00 61.25 78 VAL A O 1
ATOM 614 N N . THR A 1 79 ? 13.598 4.942 -29.123 1.00 72.00 79 THR A N 1
ATOM 615 C CA . THR A 1 79 ? 14.062 3.557 -29.167 1.00 72.00 79 THR A CA 1
ATOM 616 C C . THR A 1 79 ? 13.323 2.751 -28.110 1.00 72.00 79 THR A C 1
ATOM 618 O O . THR A 1 79 ? 12.896 3.305 -27.094 1.00 72.00 79 THR A O 1
ATOM 621 N N . GLU A 1 80 ? 13.185 1.445 -28.332 1.00 74.38 80 GLU A N 1
ATOM 622 C CA . GLU A 1 80 ? 12.598 0.507 -27.363 1.00 74.38 80 GLU A CA 1
ATOM 623 C C . GLU A 1 80 ? 13.239 0.676 -25.973 1.00 74.38 80 GLU A C 1
ATOM 625 O O . GLU A 1 80 ? 12.539 0.892 -24.992 1.00 74.38 80 GLU A O 1
ATOM 630 N N . GLU A 1 81 ? 14.568 0.803 -25.922 1.00 75.62 81 GLU A N 1
ATOM 631 C CA . GLU A 1 81 ? 15.344 1.054 -24.699 1.00 75.62 81 GLU A CA 1
ATOM 632 C C . GLU A 1 81 ? 14.928 2.338 -23.958 1.00 75.62 81 GLU A C 1
ATOM 634 O O . GLU A 1 81 ? 14.831 2.358 -22.731 1.00 75.62 81 GLU A O 1
ATOM 639 N N . THR A 1 82 ? 14.683 3.436 -24.685 1.00 71.69 82 THR A N 1
ATOM 640 C CA . THR A 1 82 ? 14.242 4.702 -24.070 1.00 71.69 82 THR A CA 1
ATOM 641 C C . THR A 1 82 ? 12.797 4.646 -23.575 1.00 71.69 82 THR A C 1
ATOM 643 O O . THR A 1 82 ? 12.467 5.317 -22.595 1.00 71.69 82 THR A O 1
ATOM 646 N N . VAL A 1 83 ? 11.946 3.841 -24.220 1.00 74.88 83 VAL A N 1
ATOM 647 C CA . VAL A 1 83 ? 10.558 3.609 -23.794 1.00 74.88 83 VAL A CA 1
ATOM 648 C C . VAL A 1 83 ? 10.533 2.735 -22.542 1.00 74.88 83 VAL A C 1
ATOM 650 O O . VAL A 1 83 ? 9.896 3.114 -21.559 1.00 74.88 83 VAL A O 1
ATOM 653 N N . ASP A 1 84 ? 11.291 1.640 -22.529 1.00 78.62 84 ASP A N 1
ATOM 654 C CA . ASP A 1 84 ? 11.409 0.739 -21.379 1.00 78.62 84 ASP A CA 1
ATOM 655 C C . ASP A 1 84 ? 11.935 1.474 -20.143 1.00 78.62 84 ASP A C 1
ATOM 657 O O . ASP A 1 84 ? 11.378 1.349 -19.054 1.00 78.62 84 ASP A O 1
ATOM 661 N N . ALA A 1 85 ? 12.934 2.345 -20.312 1.00 77.94 85 ALA A N 1
ATOM 662 C CA . ALA A 1 85 ? 13.455 3.171 -19.225 1.00 77.94 85 ALA A CA 1
ATOM 663 C C . ALA A 1 85 ? 12.401 4.109 -18.622 1.00 77.94 85 ALA A C 1
ATOM 665 O O . ALA A 1 85 ? 12.351 4.309 -17.403 1.00 77.94 85 ALA A O 1
ATOM 666 N N . ALA A 1 86 ? 11.567 4.714 -19.472 1.00 78.00 86 ALA A N 1
ATOM 667 C CA . ALA A 1 86 ? 10.491 5.591 -19.031 1.00 78.00 86 ALA A CA 1
ATOM 668 C C . ALA A 1 86 ? 9.395 4.801 -18.300 1.00 78.00 86 ALA A C 1
ATOM 670 O O . ALA A 1 86 ? 8.886 5.264 -17.275 1.00 78.00 86 ALA A O 1
ATOM 671 N N . ILE A 1 87 ? 9.065 3.603 -18.788 1.00 85.50 87 ILE A N 1
ATOM 672 C CA . ILE A 1 87 ? 8.129 2.681 -18.137 1.00 85.50 87 ILE A CA 1
ATOM 673 C C . ILE A 1 87 ? 8.665 2.268 -16.763 1.00 85.50 87 ILE A C 1
ATOM 675 O O . ILE A 1 87 ? 7.974 2.457 -15.762 1.00 85.50 87 ILE A O 1
ATOM 679 N N . ASP A 1 88 ? 9.908 1.796 -16.681 1.00 87.31 88 ASP A N 1
ATOM 680 C CA . ASP A 1 88 ? 10.531 1.357 -15.430 1.00 87.31 88 ASP A CA 1
ATOM 681 C C . ASP A 1 88 ? 10.640 2.487 -14.406 1.00 87.31 88 ASP A C 1
ATOM 683 O O . ASP A 1 88 ? 10.416 2.280 -13.208 1.00 87.31 88 ASP A O 1
ATOM 687 N N . PHE A 1 89 ? 10.928 3.709 -14.860 1.00 83.56 89 PHE A N 1
ATOM 688 C CA . PHE A 1 89 ? 10.938 4.879 -13.992 1.00 83.56 89 PHE A CA 1
ATOM 689 C C . PHE A 1 89 ? 9.554 5.145 -13.386 1.00 83.56 89 PHE A C 1
ATOM 691 O O . PHE A 1 89 ? 9.436 5.251 -12.162 1.00 83.56 89 PHE A O 1
ATOM 698 N N . ASN A 1 90 ? 8.502 5.213 -14.210 1.00 85.56 90 ASN A N 1
ATOM 699 C CA . ASN A 1 90 ? 7.139 5.455 -13.729 1.00 85.56 90 ASN A CA 1
ATOM 700 C C . ASN A 1 90 ? 6.636 4.308 -12.844 1.00 85.56 90 ASN A C 1
ATOM 702 O O . ASN A 1 90 ? 6.097 4.558 -11.762 1.00 85.56 90 ASN A O 1
ATOM 706 N N . LYS A 1 91 ? 6.917 3.059 -13.231 1.00 91.75 91 LYS A N 1
ATOM 707 C CA . LYS A 1 91 ? 6.667 1.861 -12.423 1.00 91.75 91 LYS A CA 1
ATOM 708 C C . LYS A 1 91 ? 7.347 1.958 -11.053 1.00 91.75 91 LYS A C 1
ATOM 710 O O . LYS A 1 91 ? 6.723 1.703 -10.026 1.00 91.75 91 LYS A O 1
ATOM 715 N N . GLY A 1 92 ? 8.602 2.400 -11.009 1.00 89.25 92 GLY A N 1
ATOM 716 C CA . GLY A 1 92 ? 9.329 2.638 -9.763 1.00 89.25 92 GLY A CA 1
ATOM 717 C C . GLY A 1 92 ? 8.681 3.712 -8.884 1.00 89.25 92 GLY A C 1
ATOM 718 O O . GLY A 1 92 ? 8.614 3.556 -7.664 1.00 89.25 92 GLY A O 1
ATOM 719 N N . LEU A 1 93 ? 8.152 4.789 -9.474 1.00 88.12 93 LEU A N 1
ATOM 720 C CA . LEU A 1 93 ? 7.448 5.834 -8.724 1.00 88.12 93 LEU A CA 1
ATOM 721 C C . LEU A 1 93 ? 6.153 5.323 -8.092 1.00 88.12 93 LEU A C 1
ATOM 723 O O . LEU A 1 93 ? 5.897 5.598 -6.916 1.00 88.12 93 LEU A O 1
ATOM 727 N N . ILE A 1 94 ? 5.341 4.580 -8.845 1.00 93.12 94 ILE A N 1
ATOM 728 C CA . ILE A 1 94 ? 4.104 4.010 -8.307 1.00 93.12 94 ILE A CA 1
ATOM 729 C C . ILE A 1 94 ? 4.403 2.934 -7.255 1.00 93.12 94 ILE A C 1
ATOM 731 O O . ILE A 1 94 ? 3.734 2.900 -6.219 1.00 93.12 94 ILE A O 1
ATOM 735 N N . ALA A 1 95 ? 5.479 2.160 -7.424 1.00 93.62 95 ALA A N 1
ATOM 736 C CA . ALA A 1 95 ? 5.926 1.192 -6.428 1.00 93.62 95 ALA A CA 1
ATOM 737 C C . ALA A 1 95 ? 6.223 1.837 -5.072 1.00 93.62 95 ALA A C 1
ATOM 739 O O . ALA A 1 95 ? 5.748 1.378 -4.032 1.00 93.62 95 ALA A O 1
ATOM 740 N N . VAL A 1 96 ? 6.924 2.975 -5.082 1.00 91.12 96 VAL A N 1
ATOM 741 C CA . VAL A 1 96 ? 7.204 3.754 -3.869 1.00 91.12 96 VAL A CA 1
ATOM 742 C C . VAL A 1 96 ? 5.921 4.184 -3.158 1.00 91.12 96 VAL A C 1
ATOM 744 O O . VAL A 1 96 ? 5.865 4.115 -1.928 1.00 91.12 96 VAL A O 1
ATOM 747 N N . LYS A 1 97 ? 4.898 4.616 -3.906 1.00 90.69 97 LYS A N 1
ATOM 748 C CA . LYS A 1 97 ? 3.614 5.064 -3.346 1.00 90.69 97 LYS A CA 1
ATOM 749 C C . LYS A 1 97 ? 2.884 3.917 -2.632 1.00 90.69 97 LYS A C 1
ATOM 751 O O . LYS A 1 97 ? 2.459 4.087 -1.489 1.00 90.69 97 LYS A O 1
ATOM 756 N N . TYR A 1 98 ? 2.780 2.746 -3.261 1.00 94.25 98 TYR A N 1
ATOM 757 C CA . TYR A 1 98 ? 2.153 1.569 -2.646 1.00 94.25 98 TYR A CA 1
ATOM 758 C C . TYR A 1 98 ? 2.939 1.064 -1.431 1.00 94.25 98 TYR A C 1
ATOM 760 O O . TYR A 1 98 ? 2.356 0.870 -0.361 1.00 94.25 98 TYR A O 1
ATOM 768 N N . ASP A 1 99 ? 4.264 0.972 -1.541 1.00 93.25 99 ASP A N 1
ATOM 769 C CA . ASP A 1 99 ? 5.121 0.516 -0.443 1.00 93.25 99 ASP A CA 1
ATOM 770 C C . ASP A 1 99 ? 5.105 1.450 0.767 1.00 93.25 99 ASP A C 1
ATOM 772 O O . ASP A 1 99 ? 5.259 1.020 1.910 1.00 93.25 99 ASP A O 1
ATOM 776 N N . LEU A 1 100 ? 4.880 2.744 0.550 1.00 89.25 100 LEU A N 1
ATOM 777 C CA . LEU A 1 100 ? 4.701 3.701 1.637 1.00 89.25 100 LEU A CA 1
ATOM 778 C C . LEU A 1 100 ? 3.416 3.432 2.440 1.00 89.25 100 LEU A C 1
ATOM 780 O O . LEU A 1 100 ? 3.390 3.617 3.663 1.00 89.25 100 LEU A O 1
ATOM 784 N N . LEU A 1 101 ? 2.353 2.976 1.773 1.00 90.88 101 LEU A N 1
ATOM 785 C CA . LEU A 1 101 ? 1.082 2.642 2.414 1.00 90.88 101 LEU A CA 1
ATOM 786 C C . LEU A 1 101 ? 1.138 1.281 3.113 1.00 90.88 101 LEU A C 1
ATOM 788 O O . LEU A 1 101 ? 0.796 1.186 4.293 1.00 90.88 101 LEU A O 1
ATOM 792 N N . PHE A 1 102 ? 1.603 0.245 2.418 1.00 93.38 102 PHE A N 1
ATOM 793 C CA . PHE A 1 102 ? 1.446 -1.146 2.855 1.00 93.38 102 PHE A CA 1
ATOM 794 C C . PHE A 1 102 ? 2.737 -1.812 3.349 1.00 93.38 102 PHE A C 1
ATOM 796 O O . PHE A 1 102 ? 2.685 -2.911 3.903 1.00 93.38 102 PHE A O 1
ATOM 803 N N . GLY A 1 103 ? 3.878 -1.132 3.227 1.00 91.25 103 GLY A N 1
ATOM 804 C CA . GLY A 1 103 ? 5.203 -1.660 3.554 1.00 91.25 103 GLY A CA 1
ATOM 805 C C . GLY A 1 103 ? 5.970 -2.118 2.315 1.00 91.25 103 GLY A C 1
ATOM 806 O O . GLY A 1 103 ? 5.395 -2.300 1.249 1.00 91.25 103 GLY A O 1
ATOM 807 N N . ASP A 1 104 ? 7.282 -2.292 2.459 1.00 92.12 104 ASP A N 1
ATOM 808 C CA . ASP A 1 104 ? 8.164 -2.632 1.338 1.00 92.12 104 ASP A CA 1
ATOM 809 C C . ASP A 1 104 ? 7.768 -3.960 0.655 1.00 92.12 104 ASP A C 1
ATOM 811 O O . ASP A 1 104 ? 7.401 -4.934 1.324 1.00 92.12 104 ASP A O 1
ATOM 815 N N . GLY A 1 105 ? 7.853 -3.995 -0.680 1.00 94.69 105 GLY A N 1
ATOM 816 C CA . GLY A 1 105 ? 7.498 -5.161 -1.502 1.00 94.69 105 GLY A CA 1
ATOM 817 C C . GLY A 1 105 ? 5.990 -5.400 -1.617 1.00 94.69 105 GLY A C 1
ATOM 818 O O . GLY A 1 105 ? 5.546 -6.501 -1.945 1.00 94.69 105 GLY A O 1
ATOM 819 N N . SER A 1 106 ? 5.176 -4.401 -1.284 1.00 96.00 106 SER A N 1
ATOM 820 C CA . SER A 1 106 ? 3.727 -4.464 -1.449 1.00 96.00 106 SER A CA 1
ATOM 821 C C . SER A 1 106 ? 3.307 -4.248 -2.895 1.00 96.00 106 SER A C 1
ATOM 823 O O . SER A 1 106 ? 2.388 -4.920 -3.357 1.00 96.00 106 SER A O 1
ATOM 825 N N . PHE A 1 107 ? 4.003 -3.360 -3.607 1.00 96.50 107 PHE A N 1
ATOM 826 C CA . PHE A 1 107 ? 3.751 -3.119 -5.017 1.00 96.50 107 PHE A CA 1
ATOM 827 C C . PHE A 1 107 ? 3.972 -4.380 -5.842 1.00 96.50 107 PHE A C 1
ATOM 829 O O . PHE A 1 107 ? 3.086 -4.749 -6.601 1.00 96.50 107 PHE A O 1
ATOM 836 N N . ASP A 1 108 ? 5.092 -5.074 -5.630 1.00 96.75 108 ASP A N 1
ATOM 837 C CA . ASP A 1 108 ? 5.424 -6.291 -6.377 1.00 96.75 108 ASP A CA 1
ATOM 838 C C . ASP A 1 108 ? 4.315 -7.344 -6.239 1.00 96.75 108 ASP A C 1
ATOM 840 O O . ASP A 1 108 ? 3.846 -7.882 -7.231 1.00 96.75 108 ASP A O 1
ATOM 844 N N . LYS A 1 109 ? 3.772 -7.533 -5.029 1.00 97.19 109 LYS A N 1
ATOM 845 C CA . LYS A 1 109 ? 2.647 -8.458 -4.791 1.00 97.19 109 LYS A CA 1
ATOM 846 C C . LYS A 1 109 ? 1.373 -8.085 -5.545 1.00 97.19 109 LYS A C 1
ATOM 848 O O . LYS A 1 109 ? 0.597 -8.968 -5.895 1.00 97.19 109 LYS A O 1
ATOM 853 N N . ILE A 1 110 ? 1.106 -6.789 -5.707 1.00 96.50 110 ILE A N 1
ATOM 854 C CA . ILE A 1 110 ? -0.036 -6.315 -6.495 1.00 96.50 110 ILE A CA 1
ATOM 855 C C . ILE A 1 110 ? 0.267 -6.525 -7.980 1.00 96.50 110 ILE A C 1
ATOM 857 O O . ILE A 1 110 ? -0.577 -7.053 -8.695 1.00 96.50 110 ILE A O 1
ATOM 861 N N . TYR A 1 111 ? 1.463 -6.140 -8.426 1.00 96.31 111 TYR A N 1
ATOM 862 C CA . TYR A 1 111 ? 1.878 -6.170 -9.825 1.00 96.31 111 TYR A CA 1
ATOM 863 C C . TYR A 1 111 ? 1.996 -7.593 -10.384 1.00 96.31 111 TYR A C 1
ATOM 865 O O . TYR A 1 111 ? 1.675 -7.815 -11.545 1.00 96.31 111 TYR A O 1
ATOM 873 N N . ASP A 1 112 ? 2.383 -8.567 -9.557 1.00 96.19 112 ASP A N 1
ATOM 874 C CA . ASP A 1 112 ? 2.415 -9.990 -9.923 1.00 96.19 112 ASP A CA 1
ATOM 875 C C . ASP A 1 112 ? 1.041 -10.511 -10.374 1.00 96.19 112 ASP A C 1
ATOM 877 O O . ASP A 1 112 ? 0.959 -11.449 -11.165 1.00 96.19 112 ASP A O 1
ATOM 881 N N . VAL A 1 113 ? -0.039 -9.906 -9.871 1.00 95.81 113 VAL A N 1
ATOM 882 C CA . VAL A 1 113 ? -1.424 -10.255 -10.222 1.00 95.81 113 VAL A CA 1
ATOM 883 C C . VAL A 1 113 ? -2.008 -9.270 -11.233 1.00 95.81 113 VAL A C 1
ATOM 885 O O . VAL A 1 113 ? -2.751 -9.660 -12.125 1.00 95.81 113 VAL A O 1
ATOM 888 N N . PHE A 1 114 ? -1.657 -7.991 -11.123 1.00 94.50 114 PHE A N 1
ATOM 889 C CA . PHE A 1 114 ? -2.125 -6.919 -11.996 1.00 94.50 114 PHE A CA 1
ATOM 890 C C . PHE A 1 114 ? -0.919 -6.218 -12.642 1.00 94.50 114 PHE A C 1
ATOM 892 O O . PHE A 1 114 ? -0.521 -5.148 -12.171 1.00 94.50 114 PHE A O 1
ATOM 899 N N . PRO A 1 115 ? -0.312 -6.795 -13.700 1.00 94.31 115 PRO A N 1
ATOM 900 C CA . PRO A 1 115 ? 0.913 -6.280 -14.316 1.00 94.31 115 PRO A CA 1
ATOM 901 C C . PRO A 1 115 ? 0.648 -5.068 -15.229 1.00 94.31 115 PRO A C 1
ATOM 903 O O . PRO A 1 115 ? 1.089 -5.021 -16.373 1.00 94.31 115 PRO A O 1
ATOM 906 N N . ASP A 1 116 ? -0.085 -4.085 -14.712 1.00 94.31 116 ASP A N 1
ATOM 907 C CA . ASP A 1 116 ? -0.501 -2.858 -15.387 1.00 94.31 116 ASP A CA 1
ATOM 908 C C . ASP A 1 116 ? -0.243 -1.674 -14.446 1.00 94.31 116 ASP A C 1
ATOM 910 O O . ASP A 1 116 ? -1.058 -1.325 -13.586 1.00 94.31 116 ASP A O 1
ATOM 914 N N . PHE A 1 117 ? 0.949 -1.080 -14.551 1.00 92.81 117 PHE A 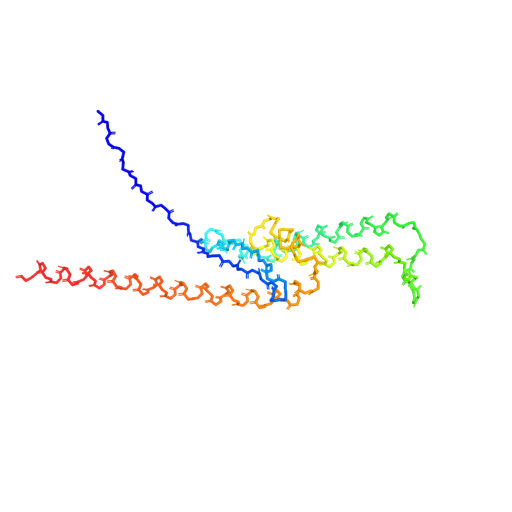N 1
ATOM 915 C CA . PHE A 1 117 ? 1.349 -0.009 -13.637 1.00 92.81 117 PHE A CA 1
ATOM 916 C C . PHE A 1 117 ? 0.520 1.269 -13.845 1.00 92.81 117 PHE A C 1
ATOM 918 O O . PHE A 1 117 ? 0.339 2.017 -12.884 1.00 92.81 117 PHE A O 1
ATOM 925 N N . GLU A 1 118 ? -0.001 1.509 -15.055 1.00 93.50 118 GLU A N 1
ATOM 926 C CA . GLU A 1 118 ? -0.829 2.678 -15.365 1.00 93.50 118 GLU A CA 1
ATOM 927 C C . GLU A 1 118 ? -2.189 2.567 -14.681 1.00 93.50 118 GLU A C 1
ATOM 929 O O . GLU A 1 118 ? -2.622 3.508 -14.011 1.00 93.50 118 GLU A O 1
ATOM 934 N N . ALA A 1 119 ? -2.831 1.397 -14.756 1.00 94.56 119 ALA A N 1
ATOM 935 C CA . ALA A 1 119 ? -4.066 1.134 -14.025 1.00 94.56 119 ALA A CA 1
ATOM 936 C C . ALA A 1 119 ? -3.854 1.224 -12.506 1.00 94.56 119 ALA A C 1
ATOM 938 O O . ALA A 1 119 ? -4.702 1.749 -11.774 1.00 94.56 119 ALA A O 1
ATOM 939 N N . LEU A 1 120 ? -2.714 0.745 -12.000 1.00 94.88 120 LEU A N 1
ATOM 940 C CA . LEU A 1 120 ? -2.372 0.880 -10.584 1.00 94.88 120 LEU A CA 1
ATOM 941 C C . LEU A 1 120 ? -2.132 2.338 -10.180 1.00 94.88 120 LEU A C 1
ATOM 943 O O . LEU A 1 120 ? -2.500 2.724 -9.066 1.00 94.88 120 LEU A O 1
ATOM 947 N N . GLU A 1 121 ? -1.556 3.157 -11.059 1.00 93.81 121 GLU A N 1
ATOM 948 C CA . GLU A 1 121 ? -1.383 4.589 -10.832 1.00 93.81 121 GLU A CA 1
ATOM 949 C C . GLU A 1 121 ? -2.716 5.340 -10.857 1.00 93.81 121 GLU A C 1
ATOM 951 O O . GLU A 1 121 ? -3.004 6.098 -9.925 1.00 93.81 121 GLU A O 1
ATOM 956 N N . SER A 1 122 ? -3.563 5.090 -11.856 1.00 93.62 122 SER A N 1
ATOM 957 C CA . SER A 1 122 ? -4.857 5.763 -11.997 1.00 93.62 122 SER A CA 1
ATOM 958 C C . SER A 1 122 ? -5.784 5.490 -10.810 1.00 93.62 122 SER A C 1
ATOM 960 O O . SER A 1 122 ? -6.563 6.355 -10.407 1.00 93.62 122 SER A O 1
ATOM 962 N N . ASN A 1 123 ? -5.682 4.301 -10.209 1.00 94.06 123 ASN A N 1
ATOM 963 C CA . ASN A 1 123 ? -6.489 3.901 -9.057 1.00 94.06 123 ASN A CA 1
ATOM 964 C C . ASN A 1 123 ? -5.884 4.294 -7.703 1.00 94.06 123 ASN A C 1
ATOM 966 O O . ASN A 1 123 ? -6.592 4.265 -6.692 1.00 94.06 123 ASN A O 1
ATOM 970 N N . PHE A 1 124 ? -4.614 4.707 -7.648 1.00 93.56 124 PHE A N 1
ATOM 971 C CA . PHE A 1 124 ? -3.934 4.992 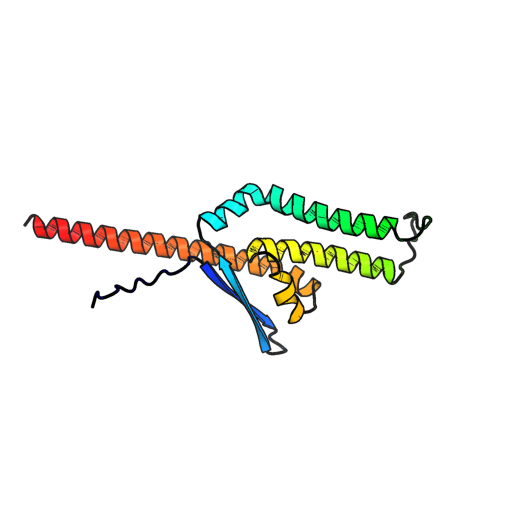-6.381 1.00 93.56 124 PHE A CA 1
ATOM 972 C C . PHE A 1 124 ? -4.659 6.057 -5.545 1.00 93.56 124 PHE A C 1
ATOM 974 O O . PHE A 1 124 ? -4.778 5.926 -4.327 1.00 93.56 124 PHE A O 1
ATOM 981 N N . TYR A 1 125 ? -5.209 7.089 -6.190 1.00 91.94 125 TYR A N 1
ATOM 982 C CA . TYR A 1 125 ? -5.958 8.135 -5.489 1.00 91.94 125 TYR A CA 1
ATOM 983 C C . TYR A 1 125 ? -7.208 7.592 -4.779 1.00 91.94 125 TYR A C 1
ATOM 985 O O . TYR A 1 125 ? -7.504 7.979 -3.648 1.00 91.94 125 TYR A O 1
ATOM 993 N N . ALA A 1 126 ? -7.926 6.659 -5.409 1.00 94.19 126 ALA A N 1
ATOM 994 C CA . ALA A 1 126 ? -9.090 6.023 -4.801 1.00 94.19 126 ALA A CA 1
ATOM 995 C C . ALA A 1 126 ? -8.691 5.152 -3.598 1.00 94.19 126 ALA A C 1
ATOM 997 O O . ALA A 1 126 ? -9.376 5.165 -2.572 1.00 94.19 126 ALA A O 1
ATOM 998 N N . VAL A 1 127 ? -7.558 4.448 -3.698 1.00 94.69 127 VAL A N 1
ATOM 999 C CA . VAL A 1 127 ? -6.981 3.656 -2.599 1.00 94.69 127 VAL A CA 1
ATOM 1000 C C . VAL A 1 127 ? -6.653 4.555 -1.405 1.00 94.69 127 VAL A C 1
ATOM 1002 O O . VAL A 1 127 ? -7.095 4.274 -0.288 1.00 94.69 127 VAL A O 1
ATOM 1005 N N . ASP A 1 128 ? -5.946 5.663 -1.639 1.00 91.44 128 ASP A N 1
ATOM 1006 C CA . ASP A 1 128 ? -5.576 6.633 -0.601 1.00 91.44 128 ASP A CA 1
ATOM 1007 C C . ASP A 1 128 ? -6.814 7.217 0.103 1.00 91.44 128 ASP A C 1
ATOM 1009 O O . ASP A 1 128 ? -6.931 7.180 1.334 1.00 91.44 128 ASP A O 1
ATOM 1013 N N . GLN A 1 129 ? -7.814 7.656 -0.668 1.00 93.88 129 GLN A N 1
ATOM 1014 C CA . GLN A 1 129 ? -9.066 8.168 -0.109 1.00 93.88 129 GLN A CA 1
ATOM 1015 C C . GLN A 1 129 ? -9.827 7.120 0.713 1.00 93.88 129 GLN A C 1
ATOM 1017 O O . GLN A 1 129 ? -10.358 7.436 1.786 1.00 93.88 129 GLN A O 1
ATOM 1022 N N . ALA A 1 130 ? -9.901 5.876 0.234 1.00 95.56 130 ALA A N 1
ATOM 1023 C CA . ALA A 1 130 ? -10.581 4.795 0.939 1.00 95.56 130 ALA A CA 1
ATOM 1024 C C . ALA A 1 130 ? -9.915 4.506 2.293 1.00 95.56 130 ALA A C 1
ATOM 1026 O O . ALA A 1 130 ? -10.606 4.400 3.313 1.00 95.56 130 ALA A O 1
ATOM 1027 N N . ILE A 1 131 ? -8.580 4.466 2.325 1.00 94.81 131 ILE A N 1
ATOM 1028 C CA . ILE A 1 131 ? -7.789 4.305 3.551 1.00 94.81 131 ILE A CA 1
ATOM 1029 C C . ILE A 1 131 ? -8.038 5.472 4.508 1.00 94.81 131 ILE A C 1
ATOM 1031 O O . ILE A 1 131 ? -8.381 5.248 5.672 1.00 94.81 131 ILE A O 1
ATOM 1035 N N . ALA A 1 132 ? -7.943 6.716 4.033 1.00 92.19 132 ALA A N 1
ATOM 1036 C CA . ALA A 1 132 ? -8.162 7.903 4.859 1.00 92.19 132 ALA A CA 1
ATOM 1037 C C . ALA A 1 132 ? -9.566 7.918 5.490 1.00 92.19 132 ALA A C 1
ATOM 1039 O O . ALA A 1 132 ? -9.733 8.223 6.677 1.00 92.19 132 ALA A O 1
ATOM 1040 N N . ASN A 1 133 ? -10.589 7.546 4.720 1.00 94.62 133 ASN A N 1
ATOM 1041 C CA . ASN A 1 133 ? -11.958 7.433 5.217 1.00 94.62 133 ASN A CA 1
ATOM 1042 C C . ASN A 1 133 ? -12.095 6.321 6.260 1.00 94.62 133 ASN A C 1
ATOM 1044 O O . ASN A 1 133 ? -12.738 6.524 7.294 1.00 94.62 133 ASN A O 1
ATOM 1048 N N . LYS A 1 134 ? -11.460 5.169 6.034 1.00 94.88 134 LYS A N 1
ATOM 1049 C CA . LYS A 1 134 ? -11.482 4.050 6.976 1.00 94.88 134 LYS A CA 1
ATOM 1050 C C . LYS A 1 134 ? -10.797 4.396 8.302 1.00 94.88 134 LYS A C 1
ATOM 1052 O O . LYS A 1 134 ? -11.356 4.107 9.360 1.00 94.88 134 LYS A O 1
ATOM 1057 N N . ILE A 1 135 ? -9.668 5.108 8.265 1.00 91.56 135 ILE A N 1
ATOM 1058 C CA . ILE A 1 135 ? -8.991 5.622 9.468 1.00 91.56 135 ILE A CA 1
ATOM 1059 C C . ILE A 1 135 ? -9.943 6.502 10.291 1.00 91.56 135 ILE A C 1
ATOM 1061 O O . ILE A 1 135 ? -10.114 6.267 11.489 1.00 91.56 135 ILE A O 1
ATOM 1065 N N . LYS A 1 136 ? -10.629 7.461 9.652 1.00 90.56 136 LYS A N 1
ATOM 1066 C CA . LYS A 1 136 ? -11.606 8.342 10.323 1.00 90.56 136 LYS A CA 1
ATOM 1067 C C . LYS A 1 136 ? -12.763 7.558 10.950 1.00 90.56 136 LYS A C 1
ATOM 1069 O O . LYS A 1 136 ? -13.193 7.862 12.066 1.00 90.56 136 LYS A O 1
ATOM 1074 N N . GLN A 1 137 ? -13.272 6.540 10.255 1.00 91.94 137 GLN A N 1
ATOM 1075 C CA . GLN A 1 137 ? -14.331 5.672 10.781 1.00 91.94 137 GLN A CA 1
ATOM 1076 C C . GLN A 1 137 ? -13.871 4.911 12.030 1.00 91.94 137 GLN A C 1
ATOM 1078 O O . GLN A 1 1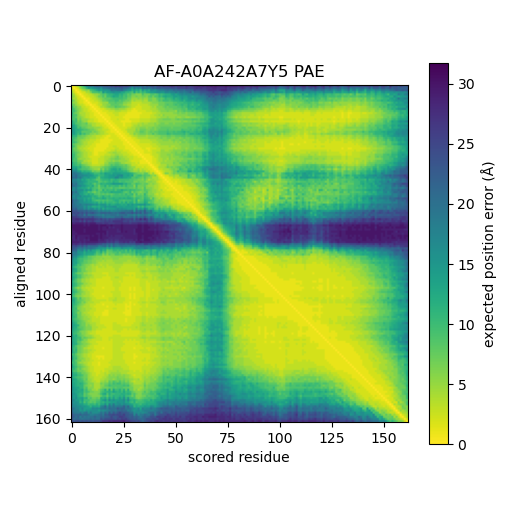37 ? -14.594 4.863 13.030 1.00 91.94 137 GLN A O 1
ATOM 1083 N N . ASP A 1 138 ? -12.660 4.358 12.005 1.00 89.38 138 ASP A N 1
ATOM 1084 C CA . ASP A 1 138 ? -12.113 3.604 13.130 1.00 89.38 138 ASP A CA 1
ATOM 1085 C C . ASP A 1 138 ? -11.807 4.523 14.328 1.00 89.38 138 ASP A C 1
ATOM 1087 O O . ASP A 1 138 ? -12.055 4.149 15.477 1.00 89.38 138 ASP A O 1
ATOM 1091 N N . GLU A 1 139 ? -11.352 5.758 14.096 1.00 87.88 139 GLU A N 1
ATOM 1092 C CA . GLU A 1 139 ? -11.218 6.788 15.137 1.00 87.88 139 GLU A CA 1
ATOM 1093 C C . GLU A 1 139 ? -12.551 7.115 15.810 1.00 87.88 139 GLU A C 1
ATOM 1095 O O . GLU A 1 139 ? -12.651 7.150 17.045 1.00 87.88 139 GLU A O 1
ATOM 1100 N N . PHE A 1 140 ? -13.599 7.305 15.009 1.00 89.06 140 PHE A N 1
ATOM 1101 C CA . PHE A 1 140 ? -14.943 7.545 15.517 1.00 89.06 140 PHE A CA 1
ATOM 1102 C C . PHE A 1 140 ? -15.452 6.358 16.350 1.00 89.06 140 PHE A C 1
ATOM 1104 O O . PHE A 1 140 ? -15.976 6.545 17.456 1.00 89.06 140 PHE A O 1
ATOM 1111 N N . ALA A 1 141 ? -15.237 5.127 15.877 1.00 87.94 141 ALA A N 1
ATOM 1112 C CA . ALA A 1 141 ? -15.589 3.912 16.605 1.00 87.94 141 ALA A CA 1
ATOM 1113 C C . ALA A 1 141 ? -14.851 3.811 17.954 1.00 87.94 141 ALA A C 1
ATOM 1115 O O . ALA A 1 141 ? -15.491 3.567 18.986 1.00 87.94 141 ALA A O 1
ATOM 1116 N N . ARG A 1 142 ? -13.537 4.090 17.981 1.00 85.31 142 ARG A N 1
ATOM 1117 C CA . ARG A 1 142 ? -12.722 4.115 19.212 1.00 85.31 142 ARG A CA 1
ATOM 1118 C C . ARG A 1 142 ? -13.248 5.134 20.223 1.00 85.31 142 ARG A C 1
ATOM 1120 O O . ARG A 1 142 ? -13.434 4.798 21.396 1.00 85.31 142 ARG A O 1
ATOM 1127 N N . LYS A 1 143 ? -13.561 6.357 19.780 1.00 87.88 143 LYS A N 1
ATOM 1128 C CA . LYS A 1 143 ? -14.119 7.416 20.642 1.00 87.88 143 LYS A CA 1
ATOM 1129 C C . LYS A 1 143 ? -15.452 6.994 21.265 1.00 87.88 143 LYS A C 1
ATOM 1131 O O . LYS A 1 143 ? -15.672 7.176 22.465 1.00 87.88 143 LYS A O 1
ATOM 1136 N N . ASN A 1 144 ? -16.327 6.372 20.479 1.00 89.19 144 ASN A N 1
ATOM 1137 C CA . ASN A 1 144 ? -17.616 5.882 20.962 1.00 89.19 144 ASN A CA 1
ATOM 1138 C C . ASN A 1 144 ? -17.469 4.748 21.980 1.00 89.19 144 ASN A C 1
ATOM 1140 O O . ASN A 1 144 ? -18.178 4.732 22.990 1.00 89.19 144 ASN A O 1
ATOM 1144 N N . GLN A 1 145 ? -16.538 3.820 21.759 1.00 86.69 145 GLN A N 1
ATOM 1145 C CA . GLN A 1 145 ? -16.259 2.743 22.706 1.00 86.69 145 GLN A CA 1
ATOM 1146 C C . GLN A 1 145 ? -15.708 3.284 24.032 1.00 86.69 145 GLN A C 1
ATOM 1148 O O . GLN A 1 145 ? -16.207 2.909 25.096 1.00 86.69 145 GLN A O 1
ATOM 1153 N N . ALA A 1 146 ? -14.764 4.228 23.986 1.00 84.56 146 ALA A N 1
ATOM 1154 C CA . ALA A 1 146 ? -14.235 4.887 25.181 1.00 84.56 146 ALA A CA 1
ATOM 1155 C C . ALA A 1 146 ? -15.343 5.597 25.984 1.00 84.56 146 ALA A C 1
ATOM 1157 O O . ALA A 1 146 ? -15.431 5.448 27.206 1.00 84.56 146 ALA A O 1
ATOM 1158 N N . ASN A 1 147 ? -16.253 6.296 25.299 1.00 86.94 147 ASN A N 1
ATOM 1159 C CA . ASN A 1 147 ? -17.401 6.949 25.930 1.00 86.94 147 ASN A CA 1
ATOM 1160 C C . ASN A 1 147 ? -18.370 5.948 26.576 1.00 86.94 147 ASN A C 1
ATOM 1162 O O . ASN A 1 147 ? -18.823 6.171 27.702 1.00 86.94 147 ASN A O 1
ATOM 1166 N N . LYS A 1 148 ? -18.663 4.820 25.913 1.00 89.25 148 LYS A N 1
ATOM 1167 C CA . LYS A 1 148 ? -19.493 3.743 26.486 1.00 89.25 148 LYS A CA 1
ATOM 1168 C C . LYS A 1 148 ? -18.878 3.193 27.772 1.00 89.25 148 LYS A C 1
ATOM 1170 O O . LYS A 1 148 ? -19.580 3.093 28.779 1.00 89.25 148 LYS A O 1
ATOM 1175 N N . ILE A 1 149 ? -17.576 2.906 27.762 1.00 86.62 149 ILE A N 1
ATOM 1176 C CA . ILE A 1 149 ? -16.839 2.418 28.934 1.00 86.62 149 ILE A CA 1
ATOM 1177 C C . ILE A 1 149 ? -16.906 3.453 30.066 1.00 86.62 149 ILE A C 1
ATOM 1179 O O . ILE A 1 149 ? -17.352 3.133 31.170 1.00 86.62 149 ILE A O 1
ATOM 1183 N N . ARG A 1 150 ? -16.567 4.720 29.792 1.00 85.81 150 ARG A N 1
ATOM 1184 C CA . ARG A 1 150 ? -16.640 5.818 30.774 1.00 85.81 150 ARG A CA 1
ATOM 1185 C C . ARG A 1 150 ? -18.033 5.941 31.399 1.00 85.81 150 ARG A C 1
ATOM 1187 O O . ARG A 1 150 ? -18.159 6.060 32.619 1.00 85.81 150 ARG A O 1
ATOM 1194 N N . ASN A 1 151 ? -19.083 5.860 30.586 1.00 86.12 151 ASN A N 1
ATOM 1195 C CA . ASN A 1 151 ? -20.465 5.926 31.054 1.00 86.12 151 ASN A CA 1
ATOM 1196 C C . ASN A 1 151 ? -20.842 4.726 31.934 1.00 86.12 151 ASN A C 1
ATOM 1198 O O . ASN A 1 151 ? -21.495 4.914 32.962 1.00 86.12 151 ASN A O 1
ATOM 1202 N N . GLN A 1 152 ? -20.406 3.510 31.589 1.00 85.25 152 GLN A N 1
ATOM 1203 C CA . GLN A 1 152 ? -20.607 2.324 32.429 1.00 85.25 152 GLN A CA 1
ATOM 1204 C C . GLN A 1 152 ? -19.914 2.464 33.791 1.00 85.25 152 GLN A C 1
ATOM 1206 O O . GLN A 1 152 ? -20.538 2.205 34.822 1.00 85.25 152 GLN A O 1
ATOM 1211 N N . TYR A 1 153 ? -18.662 2.932 33.823 1.00 78.31 153 TYR A N 1
ATOM 1212 C CA . TYR A 1 153 ? -17.946 3.185 35.078 1.00 78.31 153 TYR A CA 1
ATOM 1213 C C . TYR A 1 153 ? -18.653 4.235 35.943 1.00 78.31 153 TYR A C 1
ATOM 1215 O O . TYR A 1 153 ? -18.825 4.030 37.146 1.00 78.31 153 TYR A O 1
ATOM 1223 N N . ASN A 1 154 ? -19.124 5.330 35.345 1.00 80.12 154 ASN A N 1
ATOM 1224 C CA . ASN A 1 154 ? -19.846 6.377 36.069 1.00 80.12 154 ASN A CA 1
ATOM 1225 C C . ASN A 1 154 ? -21.195 5.890 36.622 1.00 80.12 154 ASN A C 1
ATOM 1227 O O . ASN A 1 154 ? -21.535 6.218 37.759 1.00 80.12 154 ASN A O 1
ATOM 1231 N N . LYS A 1 155 ? -21.941 5.063 35.874 1.00 79.88 155 LYS A N 1
ATOM 1232 C CA . LYS A 1 155 ? -23.176 4.421 36.363 1.00 79.88 155 LYS A CA 1
ATOM 1233 C C . LYS A 1 155 ? -22.898 3.490 37.549 1.00 79.88 155 LYS A C 1
ATOM 1235 O O . LYS A 1 155 ? -23.576 3.595 38.568 1.00 79.88 155 LYS A O 1
ATOM 1240 N N . LYS A 1 156 ? -21.853 2.655 37.468 1.00 75.31 156 LYS A N 1
ATOM 1241 C CA . LYS A 1 156 ? -21.428 1.776 38.576 1.00 75.31 156 LYS A CA 1
ATOM 1242 C C . LYS A 1 156 ? -21.018 2.570 39.824 1.00 75.31 156 LYS A C 1
ATOM 1244 O O . LYS A 1 156 ? -21.391 2.192 40.929 1.00 75.31 156 LYS A O 1
ATOM 1249 N N . LYS A 1 157 ? -20.302 3.692 39.670 1.00 70.69 157 LYS A N 1
ATOM 1250 C CA . LYS A 1 157 ? -19.942 4.584 40.792 1.00 70.69 157 LYS A CA 1
ATOM 1251 C C . LYS A 1 157 ? -21.163 5.238 41.448 1.00 70.69 157 LYS A C 1
ATOM 1253 O O . LYS A 1 157 ? -21.180 5.365 42.665 1.00 70.69 157 LYS A O 1
ATOM 1258 N N . LYS A 1 158 ? -22.174 5.637 40.667 1.00 68.94 158 LYS A N 1
ATOM 1259 C CA . LYS A 1 158 ? -23.429 6.203 41.198 1.00 68.94 158 LYS A CA 1
ATOM 1260 C C . LYS A 1 158 ? -24.258 5.165 41.961 1.00 68.94 158 LYS A C 1
ATOM 1262 O O . LYS A 1 158 ? -24.825 5.508 42.987 1.00 68.94 158 LYS A O 1
ATOM 1267 N N . HIS A 1 159 ? -24.281 3.911 41.504 1.00 61.22 159 HIS A N 1
ATOM 1268 C CA . HIS A 1 159 ? -24.972 2.829 42.215 1.00 61.22 159 HIS A CA 1
ATOM 1269 C C . HIS A 1 159 ? -24.295 2.414 43.524 1.00 61.22 159 HIS A C 1
ATOM 1271 O O . HIS A 1 159 ? -24.998 2.030 44.440 1.00 61.22 159 HIS A O 1
ATOM 1277 N N . LYS A 1 160 ? -22.964 2.523 43.636 1.00 61.44 160 LYS A N 1
ATOM 1278 C CA . LYS A 1 160 ? -22.231 2.237 44.885 1.00 61.44 160 LYS A CA 1
ATOM 1279 C C . LYS A 1 160 ? -22.331 3.338 45.955 1.00 61.44 160 LYS A C 1
ATOM 1281 O O . LYS A 1 160 ? -21.811 3.152 47.046 1.00 61.44 160 LYS A O 1
ATOM 1286 N N . LYS A 1 161 ? -22.899 4.503 45.621 1.00 58.06 161 LYS A N 1
ATOM 1287 C CA . LYS A 1 161 ? -23.083 5.646 46.538 1.00 58.06 161 LYS A CA 1
ATOM 1288 C C . LYS A 1 161 ? -24.532 5.802 47.031 1.00 58.06 161 LYS A C 1
ATOM 1290 O O . LYS A 1 161 ? -24.805 6.757 47.750 1.00 58.06 161 LYS A O 1
ATOM 1295 N N . LYS A 1 162 ? -25.438 4.925 46.595 1.00 47.03 162 LYS A N 1
ATOM 1296 C CA . LYS A 1 162 ? -26.781 4.746 47.158 1.00 47.03 162 LYS A CA 1
ATOM 1297 C C . LYS A 1 162 ? -26.758 3.515 48.046 1.00 47.03 162 LYS A C 1
ATOM 1299 O O . LYS A 1 162 ? -27.526 3.527 49.022 1.00 47.03 162 LYS A O 1
#

Radius of gyration: 24.13 Å; Cα contacts (8 Å, |Δi|>4): 90; chains: 1; bounding box: 54×46×79 Å

pLDDT: mean 82.07, std 14.41, range [40.72, 97.19]

Organism: NCBI:txid1834191

Mean predicted aligned error: 9.58 Å